Protein AF-A0A8H5K2C0-F1 (afdb_monomer_lite)

Sequence (94 aa):
MTTRDDPVALVAKANARGPTTGFTDVDDNAEPLPAGFDTKNAKIFTPLKVGDLTLQHRVVHAALGRSRAAHSTESPLAIKYFEQRTTPGALMIS

Secondary structure (DSSP, 8-state):
---PPPHHHHHHHHH-----TTT----TTPPPPPS---SSS-GGGS-EEETTEEES-S-EE-----S--BTTB--HHHHHHHHTT--TT-EE--

InterPro domains:
  IPR001155 NADH:flavin oxidoreductase/NADH oxidase, N-terminal [PF00724] (43-94)
  IPR013785 Aldolase-type TIM barrel [G3DSA:3.20.20.70] (35-94)

pLDDT: mean 79.69, std 18.13, range [40.5, 97.12]

Organism: NCBI:txid48495

Structure (mmCIF, N/CA/C/O backbone):
data_AF-A0A8H5K2C0-F1
#
_entry.id   AF-A0A8H5K2C0-F1
#
loop_
_atom_site.group_PDB
_atom_site.id
_atom_site.type_symbol
_atom_site.label_atom_id
_atom_site.label_alt_id
_atom_site.label_comp_id
_atom_site.label_asym_id
_atom_site.label_entity_id
_atom_site.label_seq_id
_atom_site.pdbx_PDB_ins_code
_atom_site.Cartn_x
_atom_site.Cartn_y
_atom_site.Cartn_z
_atom_site.occupancy
_atom_site.B_iso_or_equiv
_atom_site.auth_seq_id
_atom_site.auth_comp_id
_atom_site.auth_asym_id
_atom_site.auth_atom_id
_atom_site.pdbx_PDB_model_num
ATOM 1 N N . MET A 1 1 ? -14.103 46.507 -29.384 1.00 40.50 1 MET A N 1
ATOM 2 C CA . MET A 1 1 ? -13.221 46.100 -28.271 1.00 40.50 1 MET A CA 1
ATOM 3 C C . MET A 1 1 ? -13.811 44.824 -27.694 1.00 40.50 1 MET A C 1
ATOM 5 O O . MET A 1 1 ? -14.664 44.881 -26.825 1.00 40.50 1 MET A O 1
ATOM 9 N N . THR A 1 2 ? -13.500 43.691 -28.321 1.00 43.84 2 THR A N 1
ATOM 10 C CA . THR A 1 2 ? -14.156 42.404 -28.054 1.00 43.84 2 THR A CA 1
ATOM 11 C C . THR A 1 2 ? -13.584 41.836 -26.761 1.00 43.84 2 THR A C 1
ATOM 13 O O . THR A 1 2 ? -12.381 41.591 -26.676 1.00 43.84 2 THR A O 1
ATOM 16 N N . THR A 1 3 ? -14.423 41.713 -25.735 1.00 50.78 3 THR A N 1
ATOM 17 C CA . THR A 1 3 ? -14.086 41.104 -24.447 1.00 50.78 3 THR A CA 1
ATOM 18 C C . THR A 1 3 ? -13.584 39.687 -24.695 1.00 50.78 3 THR A C 1
ATOM 20 O O . THR A 1 3 ? -14.335 38.844 -25.177 1.00 50.78 3 THR A O 1
ATOM 23 N N . ARG A 1 4 ? -12.292 39.445 -24.439 1.00 58.50 4 ARG A N 1
ATOM 24 C CA . ARG A 1 4 ? -11.731 38.092 -24.409 1.00 58.50 4 ARG A CA 1
ATOM 25 C C . ARG A 1 4 ? -12.478 37.328 -23.322 1.00 58.50 4 ARG A C 1
ATOM 27 O O . ARG A 1 4 ? -12.478 37.782 -22.180 1.00 58.50 4 ARG A O 1
ATOM 34 N N . ASP A 1 5 ? -13.122 36.229 -23.696 1.00 65.50 5 ASP A N 1
ATOM 35 C CA . ASP A 1 5 ? -13.754 35.321 -22.744 1.00 65.50 5 ASP A CA 1
ATOM 36 C C . ASP A 1 5 ? -12.756 34.955 -21.637 1.00 65.50 5 ASP A C 1
ATOM 38 O O . ASP A 1 5 ? -11.572 34.723 -21.907 1.00 65.50 5 ASP A O 1
ATOM 42 N N . ASP A 1 6 ? -13.236 34.949 -20.391 1.00 76.06 6 ASP A N 1
ATOM 43 C CA . ASP A 1 6 ? -12.445 34.584 -19.218 1.00 76.06 6 ASP A CA 1
ATOM 44 C C . ASP A 1 6 ? -11.792 33.207 -19.453 1.00 76.06 6 ASP A C 1
ATOM 46 O O . ASP A 1 6 ? -12.504 32.235 -19.739 1.00 76.06 6 ASP A O 1
ATOM 50 N N . PRO A 1 7 ? -10.454 33.087 -19.357 1.00 67.56 7 PRO A N 1
ATOM 51 C CA . PRO A 1 7 ? -9.767 31.819 -19.563 1.00 67.56 7 PRO A CA 1
ATOM 52 C C . PRO A 1 7 ? -10.292 30.712 -18.645 1.00 67.56 7 PRO A C 1
ATOM 54 O O . PRO A 1 7 ? -10.289 29.555 -19.057 1.00 67.56 7 PRO A O 1
ATOM 57 N N . VAL A 1 8 ? -10.806 31.033 -17.451 1.00 63.00 8 VAL A N 1
ATOM 58 C CA . VAL A 1 8 ? -11.424 30.042 -16.557 1.00 63.00 8 VAL A CA 1
ATOM 59 C C . VAL A 1 8 ? -12.715 29.491 -17.160 1.00 63.00 8 VAL A C 1
ATOM 61 O O . VAL A 1 8 ? -12.913 28.277 -17.180 1.00 63.00 8 VAL A O 1
ATOM 64 N N . ALA A 1 9 ? -13.560 30.355 -17.722 1.00 66.25 9 ALA A N 1
ATOM 65 C CA . ALA A 1 9 ? -14.786 29.947 -18.400 1.00 66.25 9 ALA A CA 1
ATOM 66 C C . ALA A 1 9 ? -14.491 29.140 -19.675 1.00 66.25 9 ALA A C 1
ATOM 68 O O . ALA A 1 9 ? -15.170 28.153 -19.961 1.00 66.25 9 ALA A O 1
ATOM 69 N N . LEU A 1 10 ? -13.444 29.509 -20.416 1.00 66.62 10 LEU A N 1
ATOM 70 C CA . LEU A 1 10 ? -13.028 28.799 -21.624 1.00 66.62 10 LEU A CA 1
ATOM 71 C C . LEU A 1 10 ? -12.452 27.413 -21.301 1.00 66.62 10 LEU A C 1
ATOM 73 O O . LEU A 1 10 ? -12.776 26.438 -21.976 1.00 66.62 10 LEU A O 1
ATOM 77 N N . VAL A 1 11 ? -11.653 27.310 -20.233 1.00 63.25 11 VAL A N 1
ATOM 78 C CA . VAL A 1 11 ? -11.113 26.043 -19.719 1.00 63.25 11 VAL A CA 1
ATOM 79 C C . VAL A 1 11 ? -12.230 25.167 -19.161 1.00 63.25 11 VAL A C 1
ATOM 81 O O . VAL A 1 11 ? -12.259 23.979 -19.457 1.00 63.25 11 VAL A O 1
ATOM 84 N N . ALA A 1 12 ? -13.192 25.730 -18.427 1.00 61.16 12 ALA A N 1
ATOM 85 C CA . ALA A 1 12 ? -14.362 24.995 -17.954 1.00 61.16 12 ALA A CA 1
ATOM 86 C C . ALA A 1 12 ? -15.199 24.449 -19.121 1.00 61.16 12 ALA A C 1
ATOM 88 O O . ALA A 1 12 ? -15.603 23.292 -19.097 1.00 61.16 12 ALA A O 1
ATOM 89 N N . LYS A 1 13 ? -15.393 25.239 -20.184 1.00 64.62 13 LYS A N 1
ATOM 90 C CA . LYS A 1 13 ? -16.132 24.830 -21.387 1.00 64.62 13 LYS A CA 1
ATOM 91 C C . LYS A 1 13 ? -15.369 23.812 -22.243 1.00 64.62 13 LYS A C 1
ATOM 93 O O . LYS A 1 13 ? -15.989 22.943 -22.843 1.00 64.62 13 LYS A O 1
ATOM 98 N N . ALA A 1 14 ? -14.040 23.891 -22.284 1.00 61.91 14 ALA A N 1
ATOM 99 C CA . ALA A 1 14 ? -13.188 22.909 -22.958 1.00 61.91 14 ALA A CA 1
ATOM 100 C C . ALA A 1 14 ? -13.070 21.593 -22.165 1.00 61.91 14 ALA A C 1
ATOM 102 O O . ALA A 1 14 ? -13.003 20.517 -22.758 1.00 61.91 14 ALA A O 1
ATOM 103 N N . ASN A 1 15 ? -13.076 21.676 -20.830 1.00 58.66 15 ASN A N 1
ATOM 104 C CA . ASN A 1 15 ? -13.088 20.529 -19.920 1.00 58.66 15 ASN A CA 1
ATOM 105 C C . ASN A 1 15 ? -14.482 19.920 -19.755 1.00 58.66 15 ASN A C 1
ATOM 107 O O . ASN A 1 15 ? -14.583 18.767 -19.339 1.00 58.66 15 ASN A O 1
ATOM 111 N N . ALA A 1 16 ? -15.540 20.644 -20.131 1.00 52.53 16 ALA A N 1
ATOM 112 C CA . ALA A 1 16 ? -16.874 20.110 -20.360 1.00 52.53 16 ALA A CA 1
ATOM 113 C C . ALA A 1 16 ? -16.877 19.245 -21.631 1.00 52.53 16 ALA A C 1
ATOM 115 O O . ALA A 1 16 ? -17.586 19.503 -22.603 1.00 52.53 16 ALA A O 1
ATOM 116 N N . ARG A 1 17 ? -16.087 18.164 -21.624 1.00 48.75 17 ARG A N 1
ATOM 117 C CA . ARG A 1 17 ? -16.524 16.956 -22.314 1.00 48.75 17 ARG A CA 1
ATOM 118 C C . ARG A 1 17 ? -17.906 16.663 -21.738 1.00 48.75 17 ARG A C 1
ATOM 120 O O . ARG A 1 17 ? -18.034 16.517 -20.526 1.00 48.75 17 ARG A O 1
ATOM 127 N N . GLY A 1 18 ? -18.928 16.669 -22.593 1.00 49.62 18 GLY A N 1
ATOM 128 C CA . GLY A 1 18 ? -20.255 16.177 -22.225 1.00 49.62 18 GLY A CA 1
ATOM 129 C C . GLY A 1 18 ? -20.161 14.786 -21.582 1.00 49.62 18 GLY A C 1
ATOM 130 O O . GLY A 1 18 ? -19.094 14.168 -21.674 1.00 49.62 18 GLY A O 1
ATOM 131 N N . PRO A 1 19 ? -21.244 14.315 -20.937 1.00 42.31 19 PRO A N 1
ATOM 132 C CA . PRO A 1 19 ? -21.244 13.119 -20.092 1.00 42.31 19 PRO A CA 1
ATOM 133 C C . PRO A 1 19 ? -20.484 12.007 -20.803 1.00 42.31 19 PRO A C 1
ATOM 135 O O . PRO A 1 19 ? -20.849 11.581 -21.904 1.00 42.31 19 PRO A O 1
ATOM 138 N N . THR A 1 20 ? -19.316 11.668 -20.262 1.00 47.53 20 THR A N 1
ATOM 139 C CA . THR A 1 20 ? -18.425 10.695 -20.874 1.00 47.53 20 THR A CA 1
ATOM 140 C C . THR A 1 20 ? -19.031 9.334 -20.608 1.00 47.53 20 THR A C 1
ATOM 142 O O . THR A 1 20 ? -18.661 8.656 -19.652 1.00 47.53 20 THR A O 1
ATOM 145 N N . THR A 1 21 ? -19.959 8.953 -21.485 1.00 45.97 21 THR A N 1
ATOM 146 C CA . THR A 1 21 ? -20.592 7.643 -21.522 1.00 45.97 21 THR A CA 1
ATOM 147 C C . THR A 1 21 ? -19.510 6.575 -21.433 1.00 45.97 21 THR A C 1
ATOM 149 O O . THR A 1 21 ? -18.765 6.350 -22.392 1.00 45.97 21 THR A O 1
ATOM 152 N N . GLY A 1 22 ? -19.400 5.927 -20.276 1.00 45.84 22 GLY A N 1
ATOM 153 C CA . GLY A 1 22 ? -18.674 4.670 -20.185 1.00 45.84 22 GLY A CA 1
ATOM 154 C C . GLY A 1 22 ? -18.116 4.285 -18.826 1.00 45.84 22 GLY A C 1
ATOM 155 O O . GLY A 1 22 ? -18.011 3.086 -18.598 1.00 45.84 22 GLY A O 1
ATOM 156 N N . PHE A 1 23 ? -17.748 5.211 -17.928 1.00 45.09 23 PHE A N 1
ATOM 157 C CA . PHE A 1 23 ? -17.109 4.767 -16.672 1.00 45.09 23 PHE A CA 1
ATOM 158 C C . PHE A 1 23 ? -17.215 5.680 -15.439 1.00 45.09 23 PHE A C 1
ATOM 160 O O . PHE A 1 23 ? -16.860 5.225 -14.353 1.00 45.09 23 PHE A O 1
ATOM 167 N N . THR A 1 24 ? -17.663 6.935 -15.553 1.00 50.34 24 THR A N 1
ATOM 168 C CA . THR A 1 24 ? -17.635 7.882 -14.412 1.00 50.34 24 THR A CA 1
ATOM 169 C C . THR A 1 24 ? -18.911 8.680 -14.186 1.00 50.34 24 THR A C 1
ATOM 171 O O . THR A 1 24 ? -18.921 9.541 -13.310 1.00 50.34 24 THR A O 1
ATOM 174 N N . ASP A 1 25 ? -19.981 8.402 -14.920 1.00 48.88 25 ASP A N 1
ATOM 175 C CA . ASP A 1 25 ? -21.234 9.109 -14.689 1.00 48.88 25 ASP A CA 1
ATOM 176 C C . ASP A 1 25 ? -21.952 8.427 -13.517 1.00 48.88 25 ASP A C 1
ATOM 178 O O . ASP A 1 25 ? -22.386 7.276 -13.596 1.00 48.88 25 ASP A O 1
ATOM 182 N N . VAL A 1 26 ? -21.983 9.130 -12.383 1.00 55.34 26 VAL A N 1
ATOM 183 C CA . VAL A 1 26 ? -22.974 8.899 -11.330 1.00 55.34 26 VAL A CA 1
ATOM 184 C C . VAL A 1 26 ? -24.329 9.024 -12.025 1.00 55.34 26 VAL A C 1
ATOM 186 O O . VAL A 1 26 ? -24.570 10.050 -12.652 1.00 55.34 26 VAL A O 1
ATOM 189 N N . ASP A 1 27 ? -25.148 7.968 -11.999 1.00 58.81 27 ASP A N 1
ATOM 190 C CA . ASP A 1 27 ? -26.498 7.979 -12.582 1.00 58.81 27 ASP A CA 1
ATOM 191 C C . ASP A 1 27 ? -27.222 9.270 -12.163 1.00 58.81 27 ASP A C 1
ATOM 193 O O . ASP A 1 27 ? -27.152 9.663 -10.999 1.00 58.81 27 ASP A O 1
ATOM 197 N N . ASP A 1 28 ? -27.911 9.934 -13.092 1.00 64.94 28 ASP A N 1
ATOM 198 C CA . ASP A 1 28 ? -28.712 11.128 -12.793 1.00 64.94 28 ASP A CA 1
ATOM 199 C C . ASP A 1 28 ? -29.801 10.831 -11.737 1.00 64.94 28 ASP A C 1
ATOM 201 O O . ASP A 1 28 ? -30.303 11.738 -11.074 1.00 64.94 28 ASP A O 1
ATOM 205 N N . ASN A 1 29 ? -30.138 9.548 -11.553 1.00 65.62 29 ASN A N 1
ATOM 206 C CA . ASN A 1 29 ? -31.033 9.028 -10.518 1.00 65.62 29 ASN A CA 1
ATOM 207 C C . ASN A 1 29 ? -30.299 8.398 -9.325 1.00 65.62 29 ASN A C 1
ATOM 209 O O . ASN A 1 29 ? -30.951 7.827 -8.446 1.00 65.62 29 ASN A O 1
ATOM 213 N N . ALA A 1 30 ? -28.966 8.452 -9.279 1.00 68.94 30 ALA A N 1
ATOM 214 C CA . ALA A 1 30 ? -28.216 7.963 -8.137 1.00 68.94 30 ALA A CA 1
ATOM 215 C C . ALA A 1 30 ? -28.640 8.761 -6.908 1.00 68.94 30 ALA A C 1
ATOM 217 O O . ALA A 1 30 ? -28.488 9.984 -6.848 1.00 68.94 30 ALA A O 1
ATOM 218 N N . GLU A 1 31 ? -29.167 8.051 -5.915 1.00 70.75 31 GLU A N 1
ATOM 219 C CA . GLU A 1 31 ? -29.471 8.648 -4.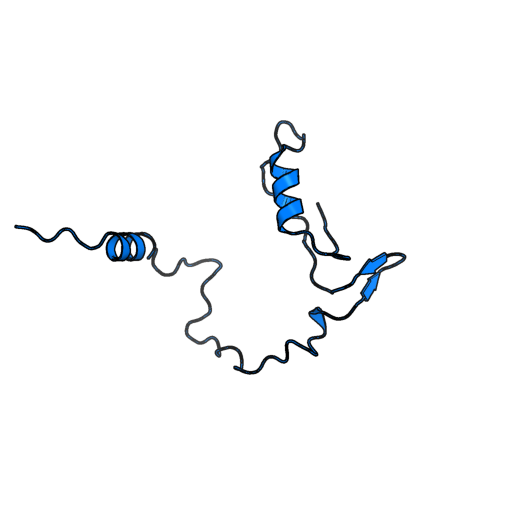628 1.00 70.75 31 GLU A CA 1
ATOM 220 C C . GLU A 1 31 ? -28.189 9.311 -4.092 1.00 70.75 31 GLU A C 1
ATOM 222 O O . GLU A 1 31 ? -27.152 8.641 -3.984 1.00 70.75 31 GLU A O 1
ATOM 227 N N . PRO A 1 32 ? -28.212 10.626 -3.800 1.00 67.75 32 PRO A N 1
ATOM 228 C CA . PRO A 1 32 ? -27.052 11.293 -3.241 1.00 67.75 32 PRO A CA 1
ATOM 229 C C . PRO A 1 32 ? -26.670 10.578 -1.950 1.00 67.75 32 PRO A C 1
ATOM 231 O O . PRO A 1 32 ? -27.522 10.310 -1.102 1.00 67.75 32 PRO A O 1
ATOM 234 N N . LEU A 1 33 ? -25.380 10.254 -1.813 1.00 65.19 33 LEU A N 1
ATOM 235 C CA . LEU A 1 33 ? -24.888 9.561 -0.629 1.00 65.19 33 LEU A CA 1
ATOM 236 C C . LEU A 1 33 ? -25.363 10.310 0.627 1.00 65.19 33 LEU A C 1
ATOM 238 O O . LEU A 1 33 ? -25.258 11.541 0.675 1.00 65.19 33 LEU A O 1
ATOM 242 N N . PRO A 1 34 ? -25.885 9.599 1.641 1.00 72.81 34 PRO A N 1
ATOM 243 C CA . PRO A 1 34 ? -26.427 10.234 2.829 1.00 72.81 34 PRO A CA 1
ATOM 244 C C . PRO A 1 34 ? -25.366 11.141 3.454 1.00 72.81 34 PRO A C 1
ATOM 246 O O . PRO A 1 34 ? -24.225 10.728 3.667 1.00 72.81 34 PRO A O 1
ATOM 249 N N . ALA A 1 35 ? -25.753 12.379 3.770 1.00 71.44 35 ALA A N 1
ATOM 250 C CA . ALA A 1 35 ? -24.852 13.449 4.211 1.00 71.44 35 ALA A CA 1
ATOM 251 C C . ALA A 1 35 ? -24.094 13.162 5.529 1.00 71.44 35 ALA A C 1
ATOM 253 O O . ALA A 1 35 ? -23.274 13.968 5.962 1.00 71.44 35 ALA A O 1
ATOM 254 N N . GLY A 1 36 ? -24.351 12.021 6.171 1.00 69.19 36 GLY A N 1
ATOM 255 C CA . GLY A 1 36 ? -23.710 11.587 7.405 1.00 69.19 36 GLY A CA 1
ATOM 256 C C . GLY A 1 36 ? -23.129 10.184 7.286 1.00 69.19 36 GLY A C 1
ATOM 257 O O . GLY A 1 36 ? -23.608 9.269 7.950 1.00 69.19 36 GLY A O 1
ATOM 258 N N . PHE A 1 37 ? -22.093 9.994 6.465 1.00 68.38 37 PHE A N 1
ATOM 259 C CA . PHE A 1 37 ? -21.256 8.804 6.609 1.00 68.38 37 PHE A CA 1
ATOM 260 C C . PHE A 1 37 ? -20.365 8.978 7.841 1.00 68.38 37 PHE A C 1
ATOM 262 O O . PHE A 1 37 ? -19.546 9.898 7.901 1.00 68.38 37 PHE A O 1
ATOM 269 N N . ASP A 1 38 ? -20.522 8.100 8.831 1.00 77.94 38 ASP A N 1
ATOM 270 C CA . ASP A 1 38 ? -19.661 8.083 10.010 1.00 77.94 38 ASP A CA 1
ATOM 271 C C . ASP A 1 38 ? -18.256 7.600 9.623 1.00 77.94 38 ASP A C 1
ATOM 273 O O . ASP A 1 38 ? -17.930 6.412 9.660 1.00 77.94 38 ASP A O 1
ATOM 277 N N . THR A 1 39 ? -17.412 8.552 9.234 1.00 73.06 39 THR A N 1
ATOM 278 C CA . THR A 1 39 ? -16.013 8.318 8.872 1.00 73.06 39 THR A CA 1
ATOM 279 C C . THR A 1 39 ? -15.180 7.813 10.045 1.00 73.06 39 THR A C 1
ATOM 281 O O . THR A 1 39 ? -14.166 7.156 9.813 1.00 73.06 39 THR A O 1
ATOM 284 N N . LYS A 1 40 ? -15.594 8.070 11.294 1.00 78.62 40 LYS A N 1
ATOM 285 C CA . LYS A 1 40 ? -14.844 7.671 12.491 1.00 78.62 40 LYS A CA 1
ATOM 286 C C . LYS A 1 40 ? -15.019 6.188 12.801 1.00 78.62 40 LYS A C 1
ATOM 288 O O . LYS A 1 40 ? -14.052 5.539 13.184 1.00 78.62 40 LYS A O 1
ATOM 293 N N . ASN A 1 41 ? -16.223 5.651 12.602 1.00 82.75 41 ASN A N 1
ATOM 294 C CA . ASN A 1 41 ? -16.532 4.241 12.874 1.00 82.75 41 ASN A CA 1
ATOM 295 C C . ASN A 1 41 ? -16.597 3.367 11.612 1.00 82.75 41 ASN A C 1
ATOM 297 O O . ASN A 1 41 ? -17.007 2.202 11.666 1.00 82.75 41 ASN A O 1
ATOM 301 N N . ALA A 1 42 ? -16.194 3.900 10.459 1.00 88.62 42 ALA A N 1
ATOM 302 C CA . ALA A 1 42 ? -16.221 3.157 9.213 1.00 88.62 42 ALA A CA 1
ATOM 303 C C . ALA A 1 42 ? -15.300 1.929 9.277 1.00 88.62 42 ALA A C 1
ATOM 305 O O . ALA A 1 42 ? -14.081 2.033 9.427 1.00 88.62 42 ALA A O 1
ATOM 306 N N . LYS A 1 43 ? -15.881 0.739 9.070 1.00 91.00 43 LYS A N 1
ATOM 307 C CA . LYS A 1 43 ? -15.155 -0.547 9.090 1.00 91.00 43 LYS A CA 1
ATOM 308 C C . LYS A 1 43 ? -13.956 -0.574 8.137 1.00 91.00 43 LYS A C 1
ATOM 310 O O . LYS A 1 43 ? -12.993 -1.294 8.394 1.00 91.00 43 LYS A O 1
ATOM 315 N N . ILE A 1 44 ? -13.998 0.209 7.060 1.00 92.00 44 ILE A N 1
ATOM 316 C CA . ILE A 1 44 ? -12.924 0.306 6.066 1.00 92.00 44 ILE A CA 1
ATOM 317 C C . ILE A 1 44 ? -11.599 0.828 6.652 1.00 92.00 44 ILE A C 1
ATOM 319 O O . ILE A 1 44 ? -10.537 0.442 6.170 1.00 92.00 44 ILE A O 1
ATOM 323 N N . PHE A 1 45 ? -11.642 1.624 7.727 1.00 92.94 45 PHE A N 1
ATOM 324 C CA . PHE A 1 45 ? -10.456 2.159 8.410 1.00 92.94 45 PHE A CA 1
ATOM 325 C C . PHE A 1 45 ? -10.046 1.351 9.647 1.00 92.94 45 PHE A C 1
ATOM 327 O O . PHE A 1 45 ? -9.142 1.749 10.372 1.00 92.94 45 PHE A O 1
ATOM 334 N N . THR A 1 46 ? -10.693 0.210 9.901 1.00 93.81 46 THR A N 1
ATOM 335 C CA . THR A 1 46 ? -10.309 -0.667 11.014 1.00 93.81 46 THR A CA 1
ATOM 336 C C . THR A 1 46 ? -9.165 -1.602 10.606 1.00 93.81 46 THR A C 1
ATOM 338 O O . THR A 1 46 ? -9.183 -2.104 9.474 1.00 93.81 46 THR A O 1
ATOM 341 N N . PRO A 1 47 ? -8.218 -1.905 11.514 1.00 95.75 47 PRO A N 1
ATOM 342 C CA . PRO A 1 47 ? -7.140 -2.847 11.239 1.00 95.75 47 PRO A CA 1
ATOM 343 C C . PRO A 1 47 ? -7.635 -4.239 10.824 1.00 95.75 47 PRO A C 1
ATOM 345 O O . PRO A 1 47 ? -8.718 -4.684 11.221 1.00 95.75 47 PRO A O 1
ATOM 348 N N . LEU A 1 48 ? -6.823 -4.940 10.032 1.00 96.31 48 LEU A N 1
ATOM 349 C CA . LEU A 1 48 ? -7.106 -6.294 9.555 1.00 96.31 48 LEU A CA 1
ATOM 350 C C . LEU A 1 48 ? -5.828 -7.138 9.551 1.00 96.31 48 LEU A C 1
ATOM 352 O O . LEU A 1 48 ? -4.832 -6.757 8.942 1.00 96.31 48 LEU A O 1
ATOM 356 N N . LYS A 1 49 ? -5.869 -8.311 10.189 1.00 97.12 49 LYS A N 1
ATOM 357 C CA . LYS A 1 49 ? -4.787 -9.299 10.112 1.00 97.12 49 LYS A CA 1
ATOM 358 C C . LYS A 1 49 ? -4.998 -10.203 8.897 1.00 97.12 49 LYS A C 1
ATOM 360 O O . LYS A 1 49 ? -6.051 -10.824 8.773 1.00 97.12 49 LYS A O 1
ATOM 365 N N . VAL A 1 50 ? -4.002 -10.277 8.019 1.00 95.94 50 VAL A N 1
ATOM 366 C CA . VAL A 1 50 ? -3.997 -11.101 6.804 1.00 95.94 50 VAL A CA 1
ATOM 367 C C . VAL A 1 50 ? -2.750 -11.983 6.838 1.00 95.94 50 VAL A C 1
ATOM 369 O O . VAL A 1 50 ? -1.646 -11.519 6.560 1.00 95.94 50 VAL A O 1
ATOM 372 N N . GLY A 1 51 ? -2.918 -13.249 7.228 1.00 95.69 51 GLY A N 1
ATOM 373 C CA . GLY A 1 51 ? -1.786 -14.136 7.513 1.00 95.69 51 GLY A CA 1
ATOM 374 C C . GLY A 1 51 ? -0.905 -13.555 8.623 1.00 95.69 51 GLY A C 1
ATOM 375 O O . GLY A 1 51 ? -1.396 -13.262 9.718 1.00 95.69 51 GLY A O 1
ATOM 376 N N . ASP A 1 52 ? 0.371 -13.334 8.311 1.00 96.31 52 ASP A N 1
ATOM 377 C CA . ASP A 1 52 ? 1.352 -12.746 9.232 1.00 96.31 52 ASP A CA 1
ATOM 378 C C . ASP A 1 52 ? 1.397 -11.209 9.183 1.00 96.31 52 ASP A C 1
ATOM 380 O O . ASP A 1 52 ? 2.025 -10.573 10.029 1.00 96.31 52 ASP A O 1
ATOM 384 N N . LEU A 1 53 ? 0.702 -10.585 8.227 1.00 95.88 53 LEU A N 1
ATOM 385 C CA . LEU A 1 53 ? 0.665 -9.133 8.071 1.00 95.88 53 LEU A CA 1
ATOM 386 C C . LEU A 1 53 ? -0.486 -8.528 8.878 1.00 95.88 53 LEU A C 1
ATOM 388 O O . LEU A 1 53 ? -1.609 -9.033 8.872 1.00 95.88 53 LEU A O 1
ATOM 392 N N . THR A 1 54 ? -0.227 -7.401 9.539 1.00 96.94 54 THR A N 1
ATOM 393 C CA . THR A 1 54 ? -1.266 -6.595 10.197 1.00 96.94 54 THR A CA 1
ATOM 394 C C . THR A 1 54 ? -1.419 -5.277 9.450 1.00 96.94 54 THR A C 1
ATOM 396 O O . THR A 1 54 ? -0.537 -4.422 9.501 1.00 96.94 54 THR A O 1
ATOM 399 N N . LEU A 1 55 ? -2.537 -5.127 8.741 1.00 96.88 55 LEU A N 1
ATOM 400 C CA . LEU A 1 55 ? -2.882 -3.922 7.997 1.00 96.88 55 LEU A CA 1
ATOM 401 C C . LEU A 1 55 ? -3.541 -2.903 8.927 1.00 96.88 55 LEU A C 1
ATOM 403 O O . LEU A 1 55 ? -4.356 -3.277 9.773 1.00 96.88 55 LEU A O 1
ATOM 407 N N . GLN A 1 56 ? -3.233 -1.618 8.750 1.00 96.81 56 GLN A N 1
ATOM 408 C CA . GLN A 1 56 ? -3.848 -0.543 9.544 1.00 96.81 56 GLN A CA 1
ATOM 409 C C . GLN A 1 56 ? -5.249 -0.176 9.044 1.00 96.81 56 GLN A C 1
ATOM 411 O O . GLN A 1 56 ? -6.071 0.310 9.813 1.00 96.81 56 GLN A O 1
ATOM 416 N N . HIS A 1 57 ? -5.537 -0.448 7.773 1.00 95.56 57 HIS A N 1
ATOM 417 C CA . HIS A 1 57 ? -6.835 -0.218 7.152 1.00 95.56 57 HIS A CA 1
ATOM 418 C C . HIS A 1 57 ? -7.114 -1.259 6.067 1.00 95.56 57 HIS A C 1
ATOM 420 O O . HIS A 1 57 ? -6.228 -1.990 5.627 1.00 95.56 57 HIS A O 1
ATOM 426 N N . ARG A 1 58 ? -8.358 -1.291 5.587 1.00 95.69 58 ARG A N 1
ATOM 427 C CA . ARG A 1 58 ? -8.848 -2.260 4.592 1.00 95.69 58 ARG A CA 1
ATOM 428 C C . ARG A 1 58 ? -8.876 -1.712 3.165 1.00 95.69 58 ARG A C 1
ATOM 430 O O . ARG A 1 58 ? -9.393 -2.370 2.270 1.00 95.69 58 ARG A O 1
ATOM 437 N N . VAL A 1 59 ? -8.338 -0.512 2.950 1.00 95.19 59 VAL A N 1
ATOM 438 C CA . VAL A 1 59 ? -8.106 0.047 1.610 1.00 95.19 59 VAL A CA 1
ATOM 439 C C . VAL A 1 59 ? -6.855 -0.594 1.012 1.00 95.19 59 VAL A C 1
ATOM 441 O O . VAL A 1 59 ? -5.800 -0.590 1.647 1.00 95.19 59 VAL A O 1
ATOM 444 N N . VAL A 1 60 ? -6.981 -1.141 -0.196 1.00 96.25 60 VAL A N 1
ATOM 445 C CA . VAL A 1 60 ? -5.923 -1.889 -0.890 1.00 96.25 60 VAL A CA 1
ATOM 446 C C . VAL A 1 60 ? -5.672 -1.270 -2.260 1.00 96.25 60 VAL A C 1
ATOM 448 O O . VAL A 1 60 ? -6.616 -0.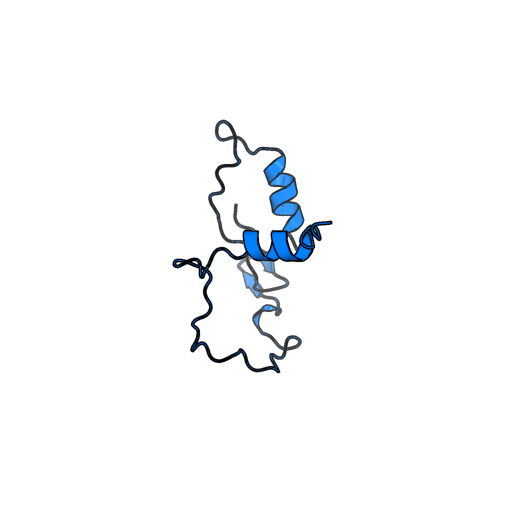884 -2.952 1.00 96.25 60 VAL A O 1
ATOM 451 N N . HIS A 1 61 ? -4.406 -1.209 -2.674 1.00 96.62 61 HIS A N 1
ATOM 452 C CA . HIS A 1 61 ? -4.059 -0.922 -4.063 1.00 96.62 61 HIS A CA 1
ATOM 453 C C . HIS A 1 61 ? -4.018 -2.223 -4.862 1.00 96.62 61 HIS A C 1
ATOM 455 O O . HIS A 1 61 ? -3.151 -3.065 -4.633 1.00 96.62 61 HIS A O 1
ATOM 461 N N . ALA A 1 62 ? -4.988 -2.398 -5.758 1.00 96.56 62 ALA A N 1
ATOM 462 C CA . ALA A 1 62 ? -5.073 -3.565 -6.629 1.00 96.56 62 ALA A CA 1
ATOM 463 C C . ALA A 1 62 ? -3.931 -3.598 -7.664 1.00 96.56 62 ALA A C 1
ATOM 465 O O . ALA A 1 62 ? -3.351 -2.560 -7.979 1.00 96.56 62 ALA A O 1
ATOM 466 N N . ALA A 1 63 ? -3.672 -4.780 -8.235 1.00 95.06 63 ALA A N 1
ATOM 467 C CA . ALA A 1 63 ? -2.754 -4.942 -9.361 1.00 95.06 63 ALA A CA 1
ATOM 468 C C . ALA A 1 63 ? -3.330 -4.246 -10.601 1.00 95.06 63 ALA A C 1
ATOM 470 O O . ALA A 1 63 ? -4.411 -4.602 -11.079 1.00 95.06 63 ALA A O 1
ATOM 471 N N . LEU A 1 64 ? -2.628 -3.239 -11.117 1.00 93.44 64 LEU A N 1
ATOM 472 C CA . LEU A 1 64 ? -3.099 -2.421 -12.233 1.00 93.44 64 LEU A CA 1
ATOM 473 C C . LEU A 1 64 ? -2.033 -2.344 -13.325 1.00 93.44 64 LEU A C 1
ATOM 475 O O . LEU A 1 64 ? -1.009 -1.683 -13.166 1.00 93.44 64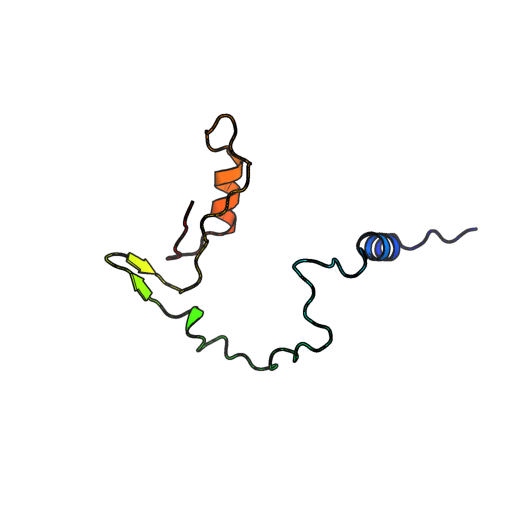 LEU A O 1
ATOM 479 N N . GLY A 1 65 ? -2.321 -2.928 -14.489 1.00 90.94 65 GLY A N 1
ATOM 480 C CA . GLY A 1 65 ? -1.488 -2.777 -15.679 1.00 90.94 65 GLY A CA 1
ATOM 481 C C . GLY A 1 65 ? -1.500 -1.330 -16.170 1.00 90.94 65 GLY A C 1
ATOM 482 O O . GLY A 1 65 ? -2.513 -0.834 -16.662 1.00 90.94 65 GLY A O 1
ATOM 483 N N . ARG A 1 66 ? -0.376 -0.621 -16.019 1.00 90.38 66 ARG A N 1
ATOM 484 C CA . ARG A 1 66 ? -0.273 0.783 -16.440 1.00 90.38 66 ARG A CA 1
ATOM 485 C C . ARG A 1 66 ? 0.467 0.967 -17.768 1.00 90.38 66 ARG A C 1
ATOM 487 O O . ARG A 1 66 ? 0.282 2.016 -18.368 1.00 90.38 66 ARG A O 1
ATOM 494 N N . SER A 1 67 ? 1.270 0.021 -18.248 1.00 91.31 67 SER A N 1
ATOM 495 C CA . SER A 1 67 ? 2.095 0.203 -19.464 1.00 91.31 67 SER A CA 1
ATOM 496 C C . SER A 1 67 ? 3.087 1.379 -19.365 1.00 91.31 67 SER A C 1
ATOM 498 O O . SER A 1 67 ? 3.301 2.103 -20.331 1.00 91.31 67 SER A O 1
ATOM 500 N N . ARG A 1 68 ? 3.664 1.612 -18.173 1.00 90.56 68 ARG A N 1
ATOM 501 C CA . ARG A 1 68 ? 4.754 2.593 -17.944 1.00 90.56 68 ARG A CA 1
ATOM 502 C C . ARG A 1 68 ? 6.117 1.927 -17.681 1.00 90.56 68 ARG A C 1
ATOM 504 O O . ARG A 1 68 ? 7.093 2.631 -17.429 1.00 90.56 68 ARG A O 1
ATOM 511 N N . ALA A 1 69 ? 6.184 0.597 -17.733 1.00 91.94 69 ALA A N 1
ATOM 512 C CA . ALA A 1 69 ? 7.436 -0.154 -17.727 1.00 91.94 69 ALA A CA 1
ATOM 513 C C . ALA A 1 69 ? 8.050 -0.139 -19.136 1.00 91.94 69 ALA A C 1
ATOM 515 O O . ALA A 1 69 ? 7.327 -0.245 -20.129 1.00 91.94 69 ALA A O 1
ATOM 516 N N . ALA A 1 70 ? 9.371 -0.002 -19.226 1.00 92.19 70 ALA A N 1
ATOM 517 C CA . ALA A 1 70 ? 10.104 0.003 -20.489 1.00 92.19 70 ALA A CA 1
ATOM 518 C C . ALA A 1 70 ? 10.920 -1.287 -20.595 1.00 92.19 70 ALA A C 1
ATOM 520 O O . ALA A 1 70 ? 11.639 -1.628 -19.663 1.00 92.19 70 ALA A O 1
ATOM 521 N N . HIS A 1 71 ? 10.810 -2.016 -21.710 1.00 92.06 71 HIS A N 1
ATOM 522 C CA . HIS A 1 71 ? 11.523 -3.289 -21.917 1.00 92.06 71 HIS A CA 1
ATOM 523 C C . HIS A 1 71 ? 11.336 -4.293 -20.764 1.00 92.06 71 HIS A C 1
ATOM 525 O O . HIS A 1 71 ? 12.296 -4.902 -20.298 1.00 92.06 71 HIS A O 1
ATOM 531 N N . SER A 1 72 ? 10.105 -4.413 -20.257 1.00 90.06 72 SER A N 1
ATOM 532 C CA . SER A 1 72 ? 9.777 -5.258 -19.095 1.00 90.06 72 SER A CA 1
ATOM 533 C C . SER A 1 72 ? 10.547 -4.906 -17.814 1.00 90.06 72 SER A C 1
ATOM 535 O O . SER A 1 72 ? 10.590 -5.701 -16.882 1.00 90.06 72 SER A O 1
ATOM 537 N N . THR A 1 73 ? 11.148 -3.717 -17.763 1.00 92.69 73 THR A N 1
ATOM 538 C CA . THR A 1 73 ? 11.848 -3.173 -16.602 1.00 92.69 73 THR A CA 1
ATOM 539 C C . THR A 1 73 ? 11.050 -2.009 -16.032 1.00 92.69 73 THR A C 1
ATOM 541 O O . THR A 1 73 ? 10.546 -1.154 -16.772 1.00 92.69 73 THR A 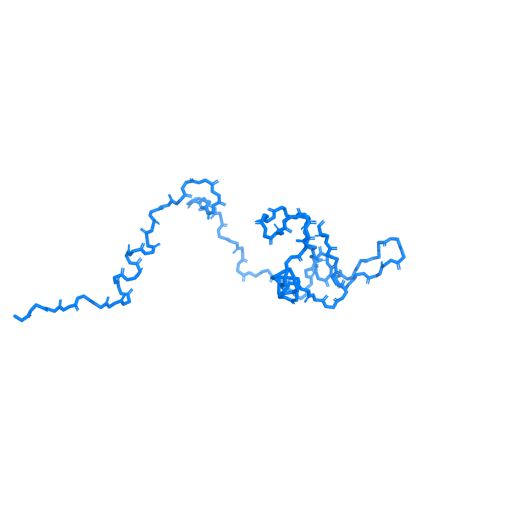O 1
ATOM 544 N N . GLU A 1 74 ? 10.943 -1.966 -14.707 1.00 91.88 74 GLU A N 1
ATOM 545 C CA . GLU A 1 74 ? 10.292 -0.859 -14.015 1.00 91.88 74 GLU A CA 1
ATOM 546 C C . GLU A 1 74 ? 10.998 0.464 -14.312 1.00 91.88 74 GLU A C 1
ATOM 548 O O . GLU A 1 74 ? 12.221 0.585 -14.209 1.00 91.88 74 GLU A O 1
ATOM 553 N N . SER A 1 75 ? 10.219 1.475 -14.692 1.00 92.44 75 SER A N 1
ATOM 554 C CA . SER A 1 75 ? 10.752 2.819 -14.902 1.00 92.44 75 SER A CA 1
ATOM 555 C C . SER A 1 75 ? 10.815 3.585 -13.574 1.00 92.44 75 SER A C 1
ATOM 557 O O . SER A 1 75 ? 10.061 3.282 -12.647 1.00 92.44 75 SER A O 1
ATOM 559 N N . PRO A 1 76 ? 11.626 4.655 -13.465 1.00 93.31 76 PRO A N 1
ATOM 560 C CA . PRO A 1 76 ? 11.641 5.518 -12.277 1.00 93.31 76 PRO A CA 1
ATOM 561 C C . PRO A 1 76 ? 10.269 6.116 -11.912 1.00 93.31 76 PRO A C 1
ATOM 563 O O . PRO A 1 76 ? 10.048 6.529 -10.775 1.00 93.31 76 PRO A O 1
ATOM 566 N N . LEU A 1 77 ? 9.320 6.137 -12.856 1.00 93.44 77 LEU A N 1
ATOM 567 C CA . LEU A 1 77 ? 7.942 6.561 -12.609 1.00 93.44 77 LEU A CA 1
ATOM 568 C C . LEU A 1 77 ? 7.203 5.620 -11.651 1.00 93.44 77 LEU A C 1
ATOM 570 O O . LEU A 1 77 ? 6.309 6.083 -10.944 1.00 93.44 77 LEU A O 1
ATOM 574 N N . ALA A 1 78 ? 7.576 4.337 -11.596 1.00 94.19 78 ALA A N 1
ATOM 575 C CA . ALA A 1 78 ? 7.000 3.367 -10.668 1.00 94.19 78 ALA A CA 1
ATOM 576 C C . ALA A 1 78 ? 7.243 3.783 -9.209 1.00 94.19 78 ALA A C 1
ATOM 578 O O . ALA A 1 78 ? 6.323 3.735 -8.395 1.00 94.19 78 ALA A O 1
ATOM 579 N N . ILE A 1 79 ? 8.437 4.307 -8.902 1.00 94.50 79 ILE A N 1
ATOM 580 C CA . ILE A 1 79 ? 8.783 4.805 -7.562 1.00 94.50 79 ILE A CA 1
ATOM 581 C C . ILE A 1 79 ? 7.801 5.902 -7.152 1.00 94.50 79 ILE A C 1
ATOM 583 O O . ILE A 1 79 ? 7.123 5.780 -6.134 1.00 94.50 79 ILE A O 1
ATOM 587 N N . LYS A 1 80 ? 7.652 6.941 -7.985 1.00 95.38 80 LYS A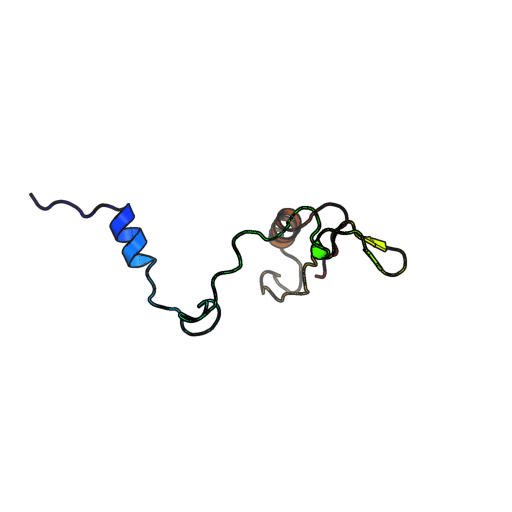 N 1
ATOM 588 C CA . LYS A 1 80 ? 6.728 8.047 -7.695 1.00 95.38 80 LYS A CA 1
ATOM 589 C C . LYS A 1 80 ? 5.274 7.577 -7.642 1.00 95.38 80 LYS A C 1
ATOM 591 O O . LYS A 1 80 ? 4.486 8.080 -6.845 1.00 95.38 80 LYS A O 1
ATOM 596 N N . TYR A 1 81 ? 4.915 6.618 -8.491 1.00 95.44 81 TYR A N 1
ATOM 597 C CA . TYR A 1 81 ? 3.570 6.068 -8.566 1.00 95.44 81 TYR A CA 1
ATOM 598 C C . TYR A 1 81 ? 3.144 5.381 -7.262 1.00 95.44 81 TYR A C 1
ATOM 600 O O . TYR A 1 81 ? 2.055 5.684 -6.759 1.00 95.44 81 TYR A O 1
ATOM 608 N N . PHE A 1 82 ? 3.994 4.507 -6.716 1.00 95.56 82 PHE A N 1
ATOM 609 C CA . PHE A 1 82 ? 3.735 3.806 -5.458 1.00 95.56 82 PHE A CA 1
ATOM 610 C C . PHE A 1 82 ? 3.920 4.716 -4.242 1.00 95.56 82 PHE A C 1
ATOM 612 O O . PHE A 1 82 ? 3.112 4.648 -3.319 1.00 95.56 82 PHE A O 1
ATOM 619 N N . GLU A 1 83 ? 4.896 5.628 -4.257 1.00 95.44 83 GLU A N 1
ATOM 620 C CA . GLU A 1 83 ? 5.107 6.608 -3.182 1.00 95.44 83 GLU A CA 1
ATOM 621 C C . GLU A 1 83 ? 3.845 7.451 -2.934 1.00 95.44 83 GLU A C 1
ATOM 623 O O . GLU A 1 83 ? 3.414 7.608 -1.798 1.00 95.44 83 GLU A O 1
ATOM 628 N N . GLN A 1 84 ? 3.190 7.926 -3.998 1.00 95.75 84 GLN A N 1
ATOM 629 C CA . GLN A 1 84 ? 1.960 8.726 -3.899 1.00 95.75 84 GLN A CA 1
ATOM 630 C C . GLN A 1 84 ? 0.757 7.978 -3.307 1.00 95.75 84 GLN A C 1
ATOM 632 O O . GLN A 1 84 ? -0.217 8.614 -2.912 1.00 95.75 84 GLN A O 1
ATOM 637 N N . ARG A 1 85 ? 0.767 6.642 -3.340 1.00 95.50 85 ARG A N 1
ATOM 638 C CA . ARG A 1 85 ? -0.389 5.790 -3.002 1.00 95.50 85 ARG A CA 1
ATOM 639 C C . ARG A 1 85 ? -0.166 4.961 -1.746 1.00 95.50 85 ARG A C 1
ATOM 641 O O . ARG A 1 85 ? -1.111 4.351 -1.256 1.00 95.50 85 ARG A O 1
ATOM 648 N N . THR A 1 86 ? 1.061 4.940 -1.241 1.00 96.19 86 THR A N 1
ATOM 649 C CA . THR A 1 86 ? 1.424 4.188 -0.047 1.00 96.19 86 THR A CA 1
ATOM 650 C C . THR A 1 86 ? 1.001 4.952 1.199 1.00 96.19 86 THR A C 1
ATOM 652 O O . THR A 1 86 ? 1.261 6.144 1.342 1.00 96.19 86 THR A O 1
ATOM 655 N N . THR A 1 87 ? 0.390 4.234 2.132 1.00 96.31 87 THR A N 1
ATOM 656 C CA . THR A 1 87 ? 0.062 4.704 3.479 1.00 96.31 87 THR A CA 1
ATOM 657 C C . THR A 1 87 ? 0.567 3.687 4.511 1.00 96.31 87 THR A C 1
ATOM 659 O O . THR A 1 87 ? 0.807 2.525 4.163 1.00 96.31 87 THR A O 1
ATOM 662 N N . PRO A 1 88 ? 0.784 4.084 5.780 1.00 95.19 88 PRO A N 1
ATOM 663 C CA . PRO A 1 88 ? 1.289 3.171 6.804 1.00 95.19 88 PRO A CA 1
ATOM 664 C C . PRO A 1 88 ? 0.403 1.929 6.967 1.00 95.19 88 PRO A C 1
ATOM 666 O O . PRO A 1 88 ? -0.800 2.036 7.178 1.00 95.19 88 PRO A O 1
ATOM 669 N N . GLY A 1 89 ? 0.998 0.737 6.865 1.00 93.38 89 GLY A N 1
ATOM 670 C CA . GLY A 1 89 ? 0.271 -0.531 6.999 1.00 93.38 89 GLY A CA 1
ATOM 671 C C . GLY A 1 89 ? -0.763 -0.800 5.900 1.00 93.38 89 GLY A C 1
ATOM 672 O O . GLY A 1 89 ? -1.700 -1.563 6.136 1.00 93.38 89 GLY A O 1
ATOM 673 N N . ALA A 1 90 ? -0.619 -0.174 4.729 1.00 95.00 90 ALA A N 1
ATOM 674 C CA . ALA A 1 90 ? -1.418 -0.471 3.548 1.00 95.00 90 ALA A CA 1
ATOM 675 C C . ALA A 1 90 ? -0.927 -1.725 2.822 1.00 95.00 90 ALA A C 1
ATOM 677 O O . ALA A 1 90 ?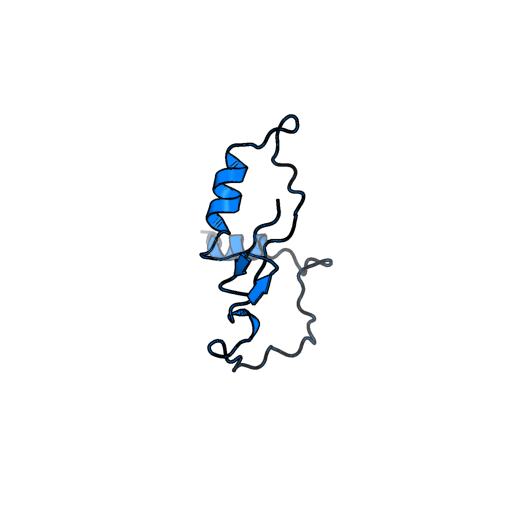 0.269 -2.009 2.775 1.00 95.00 90 ALA A O 1
ATOM 678 N N . LEU A 1 91 ? -1.858 -2.427 2.178 1.00 96.44 91 LEU A N 1
ATOM 679 C CA . LEU A 1 91 ? -1.532 -3.491 1.237 1.00 96.44 91 LEU A CA 1
ATOM 680 C C . LEU A 1 91 ? -1.422 -2.913 -0.183 1.00 96.44 91 LEU A C 1
ATOM 682 O O . LEU A 1 91 ? -2.371 -2.307 -0.691 1.00 96.44 91 LEU A O 1
ATOM 686 N N . MET A 1 92 ? -0.266 -3.122 -0.813 1.00 96.06 92 MET A N 1
ATOM 687 C CA . MET A 1 92 ? 0.037 -2.735 -2.194 1.00 96.06 92 MET A CA 1
ATOM 688 C C . MET A 1 92 ? 0.281 -3.994 -3.028 1.00 96.06 92 MET A C 1
ATOM 690 O O . MET A 1 92 ? 1.080 -4.839 -2.629 1.00 96.06 92 MET A O 1
ATOM 694 N N . ILE A 1 93 ? -0.385 -4.112 -4.176 1.00 95.50 93 ILE A N 1
ATOM 695 C CA . ILE A 1 93 ? -0.178 -5.197 -5.141 1.00 95.50 93 ILE A CA 1
ATOM 696 C C . ILE A 1 93 ? 0.344 -4.566 -6.435 1.00 95.50 93 ILE A C 1
ATOM 698 O O . ILE A 1 93 ? -0.268 -3.625 -6.944 1.00 95.50 93 ILE A O 1
ATOM 702 N N . SER A 1 94 ? 1.491 -5.048 -6.921 1.00 88.62 94 SER A N 1
ATOM 703 C CA . SER A 1 94 ? 2.123 -4.573 -8.158 1.00 88.62 94 SER A CA 1
ATOM 704 C C . SER A 1 94 ? 1.633 -5.327 -9.384 1.00 88.62 94 SER A C 1
ATOM 706 O O . SER A 1 94 ? 1.294 -6.522 -9.250 1.00 88.62 94 SER A O 1
#

Radius of gyration: 20.81 Å; chains: 1; bounding box: 43×60×41 Å

Foldseek 3Di:
DDDDPDVVVVVVVVVCPDPPPDPDDCPPPNDPDPPDDPPPPDQQQPWDDDPPAIARGNDAADDDDDPCADPVHDDPVVVVVCVVVDDPRYHYDD